Protein AF-A0A2R6D8U7-F1 (afdb_monomer_lite)

Radius of gyration: 13.03 Å; chains: 1; bounding box: 34×23×31 Å

pLDDT: mean 89.25, std 11.85, range [40.16, 97.75]

Secondary structure (DSSP, 8-state):
--HHHHHHHHHHHHSS--HHHHHHHHHHHHHHHHHHHHHHHTT-EEE-SS-EEEE-SSSEEEEETTEE-SHHHHHS--TT-TT---HHHHHHHHHTT-TTTS-TTTGGGG-

Structure (mmCIF, N/CA/C/O backbone):
data_AF-A0A2R6D8U7-F1
#
_entry.id   AF-A0A2R6D8U7-F1
#
loop_
_atom_site.group_PDB
_atom_site.id
_atom_site.type_symbol
_atom_site.label_atom_id
_atom_site.label_alt_id
_atom_site.label_comp_id
_atom_site.label_asym_id
_atom_site.label_entity_id
_atom_site.label_seq_id
_atom_site.pdbx_PDB_ins_code
_atom_site.Cartn_x
_atom_site.Cartn_y
_atom_site.Cartn_z
_atom_site.occupancy
_atom_site.B_iso_or_equiv
_atom_site.auth_seq_id
_atom_site.auth_comp_id
_atom_site.auth_asym_id
_atom_site.auth_atom_id
_atom_site.pdbx_PDB_model_num
ATOM 1 N N . MET A 1 1 ? 9.986 -12.347 9.337 1.00 71.19 1 MET A N 1
ATOM 2 C CA . MET A 1 1 ? 9.406 -11.002 9.391 1.00 71.19 1 MET A CA 1
ATOM 3 C C . MET A 1 1 ? 10.333 -10.074 8.633 1.00 71.19 1 MET A C 1
ATOM 5 O O . MET A 1 1 ? 11.401 -9.738 9.129 1.00 71.19 1 MET A O 1
ATOM 9 N N . ASN A 1 2 ? 10.001 -9.818 7.373 1.00 89.19 2 ASN A N 1
ATOM 10 C CA . ASN A 1 2 ? 10.619 -8.786 6.548 1.00 89.19 2 ASN A CA 1
ATOM 11 C C . ASN A 1 2 ? 9.913 -7.436 6.783 1.00 89.19 2 ASN A C 1
ATOM 13 O O . ASN A 1 2 ? 8.881 -7.384 7.453 1.00 89.19 2 ASN A O 1
ATOM 17 N N . ALA A 1 3 ? 10.449 -6.357 6.206 1.00 90.44 3 ALA A N 1
ATOM 18 C CA . ALA A 1 3 ? 9.903 -5.009 6.380 1.00 90.44 3 ALA A CA 1
ATOM 19 C C . ALA A 1 3 ? 8.430 -4.880 5.938 1.00 90.44 3 ALA A C 1
ATOM 21 O O . ALA A 1 3 ? 7.678 -4.109 6.526 1.00 90.44 3 ALA A O 1
ATOM 22 N N . VAL A 1 4 ? 7.993 -5.663 4.943 1.00 92.94 4 VAL A N 1
ATOM 23 C CA . VAL A 1 4 ? 6.592 -5.689 4.497 1.00 92.94 4 VAL A CA 1
ATOM 24 C C . VAL A 1 4 ? 5.683 -6.363 5.515 1.00 92.94 4 VAL A C 1
ATOM 26 O O . VAL A 1 4 ? 4.623 -5.833 5.836 1.00 92.94 4 VAL A O 1
ATOM 29 N N . GLU A 1 5 ? 6.100 -7.512 6.045 1.00 93.31 5 GLU A N 1
ATOM 30 C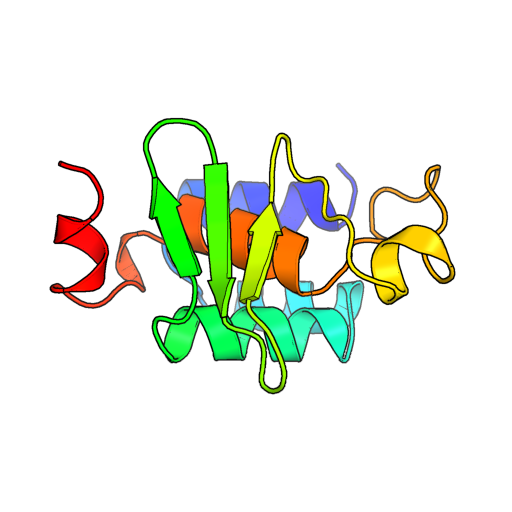 CA . GLU A 1 5 ? 5.359 -8.215 7.096 1.00 93.31 5 GLU A CA 1
ATOM 31 C C . GLU A 1 5 ? 5.232 -7.353 8.363 1.00 93.31 5 GLU A C 1
ATOM 33 O O . GLU A 1 5 ? 4.214 -7.424 9.049 1.00 93.31 5 GLU A O 1
ATOM 38 N N . GLU A 1 6 ? 6.237 -6.523 8.657 1.00 94.31 6 GLU A N 1
ATOM 39 C CA . GLU A 1 6 ? 6.259 -5.630 9.819 1.00 94.31 6 GLU A CA 1
ATOM 40 C C . GLU A 1 6 ? 5.174 -4.550 9.741 1.00 94.31 6 GLU A C 1
ATOM 42 O O . GLU A 1 6 ? 4.313 -4.488 10.622 1.00 94.31 6 GLU A O 1
ATOM 47 N N . TRP A 1 7 ? 5.151 -3.736 8.677 1.00 96.06 7 TRP A N 1
ATOM 48 C CA . TRP A 1 7 ? 4.141 -2.676 8.565 1.00 96.06 7 TRP A CA 1
ATOM 49 C C . TRP A 1 7 ? 2.732 -3.233 8.332 1.00 96.06 7 TRP A C 1
ATOM 51 O O . TRP A 1 7 ? 1.764 -2.629 8.791 1.00 96.06 7 TRP A O 1
ATOM 61 N N . GLN A 1 8 ? 2.595 -4.393 7.676 1.00 95.44 8 GLN A N 1
ATOM 62 C CA . GLN A 1 8 ? 1.295 -5.058 7.537 1.00 95.44 8 GLN A CA 1
ATOM 63 C C . GLN A 1 8 ? 0.760 -5.516 8.890 1.00 95.44 8 GLN A C 1
ATOM 65 O O . GLN A 1 8 ? -0.371 -5.183 9.224 1.00 95.44 8 GLN A O 1
ATOM 70 N N . SER A 1 9 ? 1.589 -6.185 9.697 1.00 95.75 9 SER A N 1
ATOM 71 C CA . SER A 1 9 ? 1.192 -6.621 11.041 1.00 95.75 9 SER A CA 1
ATOM 72 C C . SER A 1 9 ? 0.848 -5.436 11.946 1.00 95.75 9 SER A C 1
ATOM 74 O O . SER A 1 9 ? -0.071 -5.525 12.757 1.00 95.75 9 SER A O 1
ATOM 76 N N . ALA A 1 10 ? 1.566 -4.316 11.808 1.00 95.69 10 ALA A N 1
ATOM 77 C CA . ALA A 1 10 ? 1.261 -3.092 12.540 1.00 95.69 10 ALA A CA 1
ATOM 78 C C . ALA A 1 10 ? -0.100 -2.506 12.129 1.00 95.69 10 ALA A C 1
ATOM 80 O O . ALA A 1 10 ? -0.893 -2.170 13.006 1.00 95.69 10 ALA A O 1
ATOM 81 N N . LEU A 1 11 ? -0.406 -2.449 10.825 1.00 95.44 11 LEU A N 1
ATOM 82 C CA . LEU A 1 11 ? -1.724 -2.025 10.343 1.00 95.44 11 LEU A CA 1
ATOM 83 C C . LEU A 1 11 ? -2.838 -2.969 10.791 1.00 95.44 11 LEU A C 1
ATOM 85 O O . LEU A 1 11 ? -3.868 -2.492 11.245 1.00 95.44 11 LEU A O 1
ATOM 89 N N . ASP A 1 12 ? -2.634 -4.285 10.729 1.00 94.75 12 ASP A N 1
ATOM 90 C CA . ASP A 1 12 ? -3.620 -5.263 11.203 1.00 94.75 12 ASP A CA 1
ATOM 91 C C . ASP A 1 12 ? -3.910 -5.101 12.711 1.00 94.75 12 ASP A C 1
ATOM 93 O O . ASP A 1 12 ? -5.018 -5.373 13.172 1.00 94.75 12 ASP A O 1
ATOM 97 N N . ALA A 1 13 ? -2.934 -4.625 13.492 1.00 94.75 13 ALA A N 1
ATOM 98 C CA . ALA A 1 13 ? -3.099 -4.371 14.921 1.00 94.75 13 ALA A CA 1
ATOM 99 C C . ALA A 1 13 ? -3.789 -3.032 15.242 1.00 94.75 13 ALA A C 1
ATOM 101 O O . ALA A 1 13 ? -4.544 -2.957 16.214 1.00 94.75 13 ALA A O 1
ATOM 102 N N . THR A 1 14 ? -3.513 -1.967 14.483 1.00 94.69 14 THR A N 1
ATOM 103 C CA . THR A 1 14 ? -4.055 -0.618 14.745 1.00 94.69 14 THR A CA 1
ATOM 104 C C . THR A 1 14 ? -5.321 -0.308 13.951 1.00 94.69 14 THR A C 1
ATOM 106 O O . THR A 1 14 ? -6.087 0.576 14.337 1.00 94.69 14 THR A O 1
ATOM 109 N N . GLU A 1 15 ? -5.521 -0.999 12.828 1.00 94.19 15 GLU A N 1
ATOM 110 C CA . GLU A 1 15 ? -6.489 -0.697 11.770 1.00 94.19 15 GLU A CA 1
ATOM 111 C C . GLU A 1 15 ? -6.398 0.756 11.250 1.00 94.19 15 GLU A C 1
ATOM 113 O O . GLU A 1 15 ? -7.348 1.290 10.661 1.00 94.19 15 GLU A O 1
ATOM 118 N N . GLU A 1 16 ? -5.268 1.426 11.495 1.00 92.69 16 GLU A N 1
ATOM 119 C CA . GLU A 1 16 ? -5.065 2.857 11.279 1.00 92.69 16 GLU A CA 1
ATOM 120 C C . GLU A 1 16 ? -3.634 3.157 10.820 1.00 92.69 16 GLU A C 1
ATOM 122 O O . GLU A 1 16 ? -2.655 2.661 11.381 1.00 92.69 16 GLU A O 1
ATOM 127 N N . LEU A 1 17 ? -3.522 4.029 9.819 1.00 93.81 17 LEU A N 1
ATOM 128 C CA . LEU A 1 17 ? -2.272 4.519 9.256 1.00 93.81 17 LEU A CA 1
ATOM 129 C C . LEU A 1 17 ? -1.600 5.545 10.192 1.00 93.81 17 LEU A C 1
ATOM 131 O O . LEU A 1 17 ? -1.730 6.758 10.014 1.00 93.81 17 LEU A O 1
ATOM 135 N N . THR A 1 18 ? -0.903 5.061 11.220 1.00 94.88 18 THR A N 1
ATOM 136 C CA . THR A 1 18 ? -0.195 5.918 12.186 1.00 94.88 18 THR A CA 1
ATOM 137 C C . THR A 1 18 ? 1.078 6.535 11.579 1.00 94.88 18 THR A C 1
ATOM 139 O O . THR A 1 18 ? 1.615 6.005 10.603 1.00 94.88 18 THR A O 1
ATOM 142 N N . PRO A 1 19 ? 1.624 7.629 12.153 1.00 95.94 19 PRO A N 1
ATOM 143 C CA . PRO A 1 19 ? 2.866 8.239 11.663 1.00 95.94 19 PRO A CA 1
ATOM 144 C C . PRO A 1 19 ? 4.061 7.275 11.630 1.00 95.94 19 PRO A C 1
ATOM 146 O O . PRO A 1 19 ? 4.915 7.375 10.756 1.00 95.94 19 PRO A O 1
ATOM 149 N N . GLU A 1 20 ? 4.102 6.335 12.572 1.00 96.50 20 GLU A N 1
ATOM 150 C CA . GLU A 1 20 ? 5.154 5.320 12.707 1.00 96.50 20 GLU A CA 1
ATOM 151 C C . GLU A 1 20 ? 5.099 4.340 11.530 1.00 96.50 20 GLU A C 1
ATOM 153 O O . GLU A 1 20 ? 6.097 4.101 10.859 1.00 96.50 20 GLU A O 1
ATOM 158 N N . ILE A 1 21 ? 3.896 3.853 11.217 1.00 96.94 21 ILE A N 1
ATOM 159 C CA . ILE A 1 21 ? 3.649 2.953 10.088 1.00 96.94 21 ILE A CA 1
ATOM 160 C C . ILE A 1 21 ? 3.943 3.658 8.758 1.00 96.94 21 ILE A C 1
ATOM 162 O O . ILE A 1 21 ? 4.526 3.061 7.852 1.00 96.94 21 ILE A O 1
ATOM 166 N N . VAL A 1 22 ? 3.571 4.938 8.640 1.00 96.94 22 VAL A N 1
ATOM 167 C CA . VAL A 1 22 ? 3.901 5.768 7.473 1.00 96.94 22 VAL A CA 1
ATOM 168 C C . VAL A 1 22 ? 5.410 5.826 7.259 1.00 96.94 22 VAL A C 1
ATOM 170 O O . VAL A 1 22 ? 5.862 5.594 6.139 1.00 96.94 22 VAL A O 1
ATOM 173 N N . ASP A 1 23 ? 6.189 6.090 8.308 1.00 97.12 23 ASP A N 1
ATOM 174 C CA . ASP A 1 23 ? 7.649 6.151 8.214 1.00 97.12 23 ASP A CA 1
ATOM 175 C C . ASP A 1 23 ? 8.252 4.814 7.757 1.00 97.12 23 ASP A C 1
ATOM 177 O O . ASP A 1 23 ? 9.076 4.790 6.838 1.00 97.12 23 ASP A O 1
ATOM 181 N N . THR A 1 24 ? 7.766 3.688 8.293 1.00 96.81 24 THR A N 1
ATOM 182 C CA . THR A 1 24 ? 8.193 2.349 7.860 1.00 96.81 24 THR A CA 1
ATOM 183 C C . THR A 1 24 ? 7.884 2.103 6.381 1.00 96.81 24 THR A C 1
ATOM 185 O O . THR A 1 24 ? 8.746 1.626 5.636 1.00 96.81 24 THR A O 1
ATOM 188 N N . ILE A 1 25 ? 6.679 2.455 5.918 1.00 97.62 25 ILE A N 1
ATOM 189 C CA . ILE A 1 25 ? 6.273 2.299 4.511 1.00 97.62 25 ILE A CA 1
ATOM 190 C C . ILE A 1 25 ? 7.139 3.173 3.595 1.00 97.62 25 ILE A C 1
ATOM 192 O O . ILE A 1 25 ? 7.594 2.701 2.550 1.00 97.62 25 ILE A O 1
ATOM 196 N N . LEU A 1 26 ? 7.395 4.427 3.977 1.00 97.69 26 LEU A N 1
ATOM 197 C CA . LEU A 1 26 ? 8.230 5.354 3.209 1.00 97.69 26 LEU A CA 1
ATOM 198 C C . LEU A 1 26 ? 9.685 4.888 3.145 1.00 97.69 26 LEU A C 1
ATOM 200 O O . LEU A 1 26 ? 10.273 4.880 2.065 1.00 97.69 26 LEU A O 1
ATOM 204 N N . SER A 1 27 ? 10.248 4.447 4.267 1.00 96.94 27 SER A N 1
ATOM 205 C CA . SER A 1 27 ? 11.618 3.933 4.335 1.00 96.94 27 SER A CA 1
ATOM 206 C C . SER A 1 27 ? 11.798 2.648 3.522 1.00 96.94 27 SER A C 1
ATOM 208 O O . SER A 1 27 ? 12.854 2.438 2.930 1.00 96.94 27 SER A O 1
ATOM 210 N N . THR A 1 28 ? 10.762 1.807 3.448 1.00 97.00 28 THR A N 1
ATOM 211 C CA . THR A 1 28 ? 10.806 0.531 2.717 1.00 97.00 28 THR A CA 1
ATOM 212 C C . THR A 1 28 ? 10.582 0.710 1.215 1.00 97.00 28 THR A C 1
ATOM 214 O O . THR A 1 28 ? 11.268 0.091 0.406 1.00 97.00 28 THR A O 1
ATOM 217 N N . HIS A 1 29 ? 9.614 1.542 0.818 1.00 96.62 29 HIS A N 1
ATOM 218 C CA . HIS A 1 29 ? 9.125 1.599 -0.566 1.00 96.62 29 HIS A CA 1
ATOM 219 C C . HIS A 1 29 ? 9.400 2.933 -1.281 1.00 96.62 29 HIS A C 1
ATOM 221 O O . HIS A 1 29 ? 9.076 3.075 -2.466 1.00 96.62 29 HIS A O 1
ATOM 227 N N . GLY A 1 30 ? 9.973 3.922 -0.592 1.00 96.69 30 GLY A N 1
ATOM 228 C CA . GLY A 1 30 ? 10.312 5.232 -1.147 1.00 96.69 30 GLY A CA 1
ATOM 229 C C . GLY A 1 30 ? 9.116 5.930 -1.800 1.00 96.69 30 GLY A C 1
ATOM 230 O O . GLY A 1 30 ? 8.005 5.952 -1.265 1.00 96.69 30 GLY A O 1
ATOM 231 N N . GLU A 1 31 ? 9.321 6.467 -3.007 1.00 96.50 31 GLU A N 1
ATOM 232 C CA . GLU A 1 31 ? 8.273 7.149 -3.782 1.00 96.50 31 GLU A CA 1
ATOM 233 C C . GLU A 1 31 ? 7.048 6.268 -4.068 1.00 96.50 31 GLU A C 1
ATOM 235 O O . GLU A 1 31 ? 5.932 6.783 -4.171 1.00 96.50 31 GLU A O 1
ATOM 240 N N . ARG A 1 32 ? 7.222 4.944 -4.188 1.00 97.19 32 ARG A N 1
ATOM 241 C CA . ARG A 1 32 ? 6.088 4.028 -4.387 1.00 97.19 32 ARG A CA 1
ATOM 242 C C . ARG A 1 32 ? 5.218 3.966 -3.133 1.00 97.19 32 ARG A C 1
ATOM 244 O O . ARG A 1 32 ? 3.996 3.983 -3.250 1.00 97.19 32 ARG A O 1
ATOM 251 N N . GLY A 1 33 ? 5.841 3.965 -1.953 1.00 97.69 33 GLY A N 1
ATOM 252 C CA . GLY A 1 33 ? 5.144 4.054 -0.669 1.00 97.69 33 GLY A CA 1
ATOM 253 C C . GLY A 1 33 ? 4.390 5.374 -0.512 1.00 97.69 33 GLY A C 1
ATOM 254 O O . GLY A 1 33 ? 3.212 5.372 -0.166 1.00 97.69 33 GLY A O 1
ATOM 255 N N . ALA A 1 34 ? 5.026 6.497 -0.861 1.00 97.75 34 ALA A N 1
ATOM 256 C CA . ALA A 1 34 ? 4.398 7.818 -0.785 1.00 97.75 34 ALA A CA 1
ATOM 257 C C . ALA A 1 34 ? 3.128 7.916 -1.651 1.00 97.75 34 ALA A C 1
ATOM 259 O O . ALA A 1 34 ? 2.076 8.328 -1.165 1.00 97.75 34 ALA A O 1
ATOM 260 N N . LYS A 1 35 ? 3.198 7.464 -2.912 1.00 96.75 35 LYS A N 1
ATOM 261 C CA . LYS A 1 35 ? 2.042 7.448 -3.828 1.00 96.75 35 LYS A CA 1
ATOM 262 C C . LYS A 1 35 ? 0.912 6.550 -3.335 1.00 96.75 35 LYS A C 1
ATOM 264 O O . LYS A 1 35 ? -0.258 6.884 -3.503 1.00 96.75 35 LYS A O 1
ATOM 269 N N . ALA A 1 36 ? 1.255 5.416 -2.730 1.00 96.75 36 ALA A N 1
ATOM 270 C CA . ALA A 1 36 ? 0.271 4.507 -2.166 1.00 96.75 36 ALA A CA 1
ATOM 271 C C . ALA A 1 36 ? -0.514 5.160 -1.020 1.00 96.75 36 ALA A C 1
ATOM 273 O O . ALA A 1 36 ? -1.742 5.111 -1.012 1.00 96.75 36 ALA A O 1
ATOM 274 N N . ILE A 1 37 ? 0.187 5.827 -0.100 1.00 96.12 37 ILE A N 1
ATOM 275 C CA . ILE A 1 37 ? -0.425 6.545 1.025 1.00 96.12 37 ILE A CA 1
ATOM 276 C C . ILE A 1 37 ? -1.324 7.682 0.524 1.00 96.12 37 ILE A C 1
ATOM 278 O O . ILE A 1 37 ? -2.461 7.808 0.980 1.00 96.12 37 ILE A O 1
ATOM 282 N N . GLU A 1 38 ? -0.852 8.469 -0.446 1.00 94.94 38 GLU A N 1
ATOM 283 C CA . GLU A 1 38 ? -1.641 9.538 -1.071 1.00 94.94 38 GLU A CA 1
ATOM 284 C C . GLU A 1 38 ? -2.940 8.990 -1.676 1.00 94.94 38 GLU A C 1
ATOM 286 O O . GLU A 1 38 ? -4.019 9.520 -1.423 1.00 94.94 38 GLU A O 1
ATOM 291 N N . ALA A 1 39 ? -2.871 7.879 -2.409 1.00 94.25 39 ALA A N 1
ATOM 292 C CA . ALA A 1 39 ? -4.050 7.275 -3.018 1.00 94.25 39 ALA A CA 1
ATOM 293 C C . ALA A 1 39 ? -5.083 6.786 -1.991 1.00 94.25 39 ALA A C 1
ATOM 295 O O . ALA A 1 39 ? -6.288 6.914 -2.227 1.00 94.25 39 ALA A O 1
ATOM 296 N N . VAL A 1 40 ? -4.640 6.257 -0.847 1.00 94.12 40 VAL A N 1
ATOM 297 C CA . VAL A 1 40 ? -5.538 5.862 0.252 1.00 94.12 40 VAL A CA 1
ATOM 298 C C . VAL A 1 40 ? -6.196 7.092 0.879 1.00 94.12 40 VAL A C 1
ATOM 300 O O . VAL A 1 40 ? -7.419 7.110 1.057 1.00 94.12 40 VAL A O 1
ATOM 303 N N . ALA A 1 41 ? -5.413 8.142 1.146 1.00 90.75 41 ALA A N 1
ATOM 304 C CA . ALA A 1 41 ? -5.902 9.396 1.716 1.00 90.75 41 ALA A CA 1
ATOM 305 C C . ALA A 1 41 ? -6.896 10.121 0.787 1.00 90.75 41 ALA A C 1
ATOM 307 O O . ALA A 1 41 ? -7.883 10.693 1.247 1.00 90.75 41 ALA A O 1
ATOM 308 N N . GLU A 1 42 ? -6.677 10.051 -0.526 1.00 91.44 42 GLU A N 1
ATOM 309 C CA . GLU A 1 42 ? -7.518 10.674 -1.555 1.00 91.44 42 GLU A CA 1
ATOM 310 C C . GLU A 1 42 ? -8.687 9.798 -2.019 1.00 91.44 42 GLU A C 1
ATOM 312 O O . GLU A 1 42 ? -9.412 10.164 -2.945 1.00 91.44 42 GLU A O 1
ATOM 317 N N . THR A 1 43 ? -8.916 8.647 -1.384 1.00 89.50 43 THR A N 1
ATOM 318 C CA . THR A 1 43 ? -10.045 7.753 -1.694 1.00 89.50 43 THR A CA 1
ATOM 319 C C . THR A 1 43 ? -9.993 7.153 -3.108 1.00 89.50 43 THR A C 1
ATOM 321 O O . THR A 1 43 ? -11.016 6.858 -3.723 1.00 89.50 43 THR A O 1
ATOM 324 N N . ARG A 1 44 ? -8.780 6.946 -3.636 1.00 93.25 44 ARG A N 1
ATOM 325 C CA . ARG A 1 44 ? -8.538 6.421 -4.991 1.00 93.25 44 ARG A CA 1
ATOM 326 C C . ARG A 1 44 ? -8.508 4.895 -5.079 1.00 93.25 44 ARG A C 1
ATOM 328 O O . ARG A 1 44 ? -8.350 4.370 -6.176 1.00 93.25 44 ARG A O 1
ATOM 335 N N . VAL A 1 45 ? -8.679 4.188 -3.964 1.00 93.75 45 VAL A N 1
ATOM 336 C CA . VAL A 1 45 ? -8.780 2.722 -3.909 1.00 93.75 45 VAL A CA 1
ATOM 337 C C . VAL A 1 45 ? -10.255 2.327 -3.814 1.00 93.75 45 VAL A C 1
ATOM 339 O O . VAL A 1 45 ? -10.931 2.697 -2.856 1.00 93.75 45 VAL A O 1
ATOM 342 N N . LYS A 1 46 ? -10.758 1.610 -4.821 1.00 91.19 46 LYS A N 1
ATOM 343 C CA . LYS A 1 46 ? -12.150 1.158 -4.942 1.00 91.19 46 LYS A CA 1
ATOM 344 C C . LYS A 1 46 ? -12.183 -0.365 -4.902 1.00 91.19 46 LYS A C 1
ATOM 346 O O . LYS A 1 46 ? -11.712 -1.009 -5.837 1.00 91.19 46 LYS A O 1
ATOM 351 N N . GLU A 1 47 ? -12.713 -0.928 -3.829 1.00 88.50 47 GLU A N 1
ATOM 352 C CA . GLU A 1 47 ? -12.873 -2.375 -3.700 1.00 88.50 47 GLU A CA 1
ATOM 353 C C . GLU A 1 47 ? -14.133 -2.856 -4.431 1.00 88.50 47 GLU A C 1
ATOM 355 O O . GLU A 1 47 ? -15.167 -2.186 -4.423 1.00 88.50 47 GLU A O 1
ATOM 360 N N . TYR A 1 48 ? -14.015 -4.006 -5.087 1.00 88.50 48 TYR A N 1
ATOM 361 C CA . TYR A 1 48 ? -15.102 -4.783 -5.673 1.00 88.50 48 TYR A CA 1
ATOM 362 C C . TYR A 1 48 ? -15.011 -6.220 -5.134 1.00 88.50 48 TYR A C 1
ATOM 364 O O . TYR A 1 48 ? -14.046 -6.575 -4.465 1.00 88.50 48 TYR A O 1
ATOM 372 N N . ASN A 1 49 ? -16.009 -7.058 -5.432 1.00 84.75 49 ASN A N 1
ATOM 373 C CA . ASN A 1 49 ? -16.115 -8.410 -4.862 1.00 84.75 49 ASN A CA 1
ATOM 374 C C . ASN A 1 49 ? -14.853 -9.274 -5.042 1.00 84.75 49 ASN A C 1
ATOM 376 O O . ASN A 1 49 ? -14.489 -10.015 -4.133 1.00 84.75 49 ASN A O 1
ATOM 380 N N . ASP A 1 50 ? -14.224 -9.211 -6.215 1.00 86.38 50 ASP A N 1
ATOM 381 C CA . ASP A 1 50 ? -13.129 -10.100 -6.621 1.00 86.38 50 ASP A CA 1
ATOM 382 C C . ASP A 1 50 ? -11.847 -9.358 -7.042 1.00 86.38 50 ASP A C 1
ATOM 384 O O . ASP A 1 50 ? -10.818 -9.988 -7.271 1.00 86.38 50 ASP A O 1
ATOM 388 N N . PHE A 1 51 ? -11.873 -8.024 -7.090 1.00 90.38 51 PHE A N 1
ATOM 389 C CA . PHE A 1 51 ? -10.723 -7.202 -7.467 1.00 90.38 51 PHE A CA 1
ATOM 390 C C . PHE A 1 51 ? -10.798 -5.805 -6.852 1.00 90.38 51 PHE A C 1
ATOM 392 O O . PHE A 1 51 ? -11.860 -5.331 -6.450 1.00 90.38 51 PHE A O 1
ATOM 399 N N . THR A 1 52 ? -9.674 -5.094 -6.864 1.00 93.75 52 THR A N 1
ATOM 400 C CA . THR A 1 52 ? -9.611 -3.702 -6.408 1.00 93.75 52 THR A CA 1
ATOM 401 C C . THR A 1 52 ? -9.116 -2.806 -7.533 1.00 93.75 52 THR A C 1
ATOM 403 O O . THR A 1 52 ? -8.114 -3.097 -8.182 1.00 93.75 52 THR A O 1
ATOM 406 N N . VAL A 1 53 ? -9.800 -1.688 -7.771 1.00 94.19 53 VAL A N 1
ATOM 407 C CA . VAL A 1 53 ? -9.385 -0.674 -8.746 1.00 94.19 53 VAL A CA 1
ATOM 408 C C . VAL A 1 53 ? -8.700 0.473 -8.021 1.00 94.19 53 VAL A C 1
ATOM 410 O O . VAL A 1 53 ? -9.288 1.114 -7.152 1.00 94.19 53 VAL A O 1
ATOM 413 N N . VAL A 1 54 ? -7.467 0.776 -8.414 1.00 95.56 54 VAL A N 1
ATOM 414 C CA . VAL A 1 54 ? -6.727 1.949 -7.949 1.00 95.56 54 VAL A CA 1
ATOM 415 C C . VAL A 1 54 ? -6.701 2.994 -9.057 1.00 95.56 54 VAL A C 1
ATOM 417 O O . VAL A 1 54 ? -6.182 2.754 -10.147 1.00 95.56 54 VAL A O 1
ATOM 420 N N . VAL A 1 55 ? -7.257 4.171 -8.783 1.00 93.69 55 VAL A N 1
ATOM 421 C CA . VAL A 1 55 ? -7.265 5.294 -9.723 1.00 93.69 55 VAL A CA 1
ATOM 422 C C . VAL A 1 55 ? -5.887 5.960 -9.714 1.00 93.69 55 VAL A C 1
ATOM 424 O O . VAL A 1 55 ? -5.504 6.650 -8.765 1.00 93.69 55 VAL A O 1
ATOM 427 N N . GLY A 1 56 ? -5.113 5.741 -10.773 1.00 85.88 56 GLY A N 1
ATOM 428 C CA . GLY A 1 56 ? -3.880 6.474 -11.030 1.00 85.88 56 GLY A CA 1
ATOM 429 C C . GLY A 1 56 ? -4.155 7.878 -11.572 1.00 85.88 56 GLY A C 1
ATOM 430 O O . GLY A 1 56 ? -5.289 8.255 -11.852 1.00 85.88 56 GLY A O 1
ATOM 431 N N . HIS A 1 57 ? -3.100 8.679 -11.736 1.00 80.06 57 HIS A N 1
ATOM 432 C CA . HIS A 1 57 ? -3.243 10.031 -12.296 1.00 80.06 57 HIS A CA 1
ATOM 433 C C . HIS A 1 57 ? -3.586 10.024 -13.793 1.00 80.06 57 HIS A C 1
ATOM 435 O O . HIS A 1 57 ? -4.197 10.970 -14.282 1.00 80.06 57 HIS A O 1
ATOM 441 N N . SER A 1 58 ? -3.165 8.986 -14.523 1.00 80.81 58 SER A N 1
ATOM 442 C CA . SER A 1 58 ? -3.358 8.856 -15.973 1.00 80.81 58 SER A CA 1
ATOM 443 C C . SER A 1 58 ? -4.410 7.820 -16.358 1.00 80.81 58 SER A C 1
ATOM 445 O O . SER A 1 58 ? -5.085 7.991 -17.369 1.00 80.81 58 SER A O 1
ATOM 447 N N . GLU A 1 59 ? -4.534 6.745 -15.582 1.00 89.25 59 GLU A N 1
ATOM 448 C CA . GLU A 1 59 ? -5.400 5.604 -15.876 1.00 89.25 59 GLU A CA 1
ATOM 449 C C . GLU A 1 59 ? -5.785 4.863 -14.586 1.00 89.25 59 GLU A C 1
ATOM 451 O O . GLU A 1 59 ? -5.185 5.067 -13.529 1.00 89.25 59 GLU A O 1
ATOM 456 N N . GLU A 1 60 ? -6.800 4.008 -14.675 1.00 93.06 60 GLU A N 1
ATOM 457 C CA . GLU A 1 60 ? -7.215 3.115 -13.593 1.00 93.06 60 GLU A CA 1
ATOM 458 C C . GLU A 1 60 ? -6.478 1.776 -13.702 1.00 93.06 60 GLU A C 1
ATOM 460 O O . GLU A 1 60 ? -6.279 1.247 -14.795 1.00 93.06 60 GLU A O 1
ATOM 465 N N .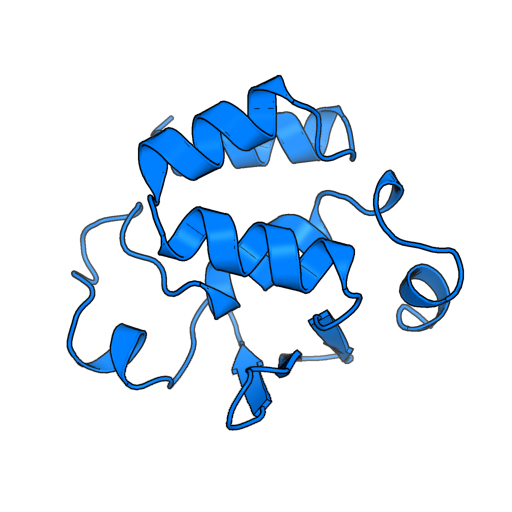 HIS A 1 61 ? -6.095 1.211 -12.559 1.00 94.75 61 HIS A N 1
ATOM 466 C CA . HIS A 1 61 ? -5.369 -0.050 -12.489 1.00 94.75 61 HIS A CA 1
ATOM 467 C C . HIS A 1 61 ? -6.128 -1.071 -11.652 1.00 94.75 61 HIS A C 1
ATOM 469 O O . HIS A 1 61 ? -6.438 -0.822 -10.489 1.00 94.75 61 HIS A O 1
ATOM 475 N N . VAL A 1 62 ? -6.381 -2.235 -12.243 1.00 94.44 62 VAL A N 1
ATOM 476 C CA . VAL A 1 62 ? -6.933 -3.393 -11.538 1.00 94.44 62 VAL A CA 1
ATOM 477 C C . VAL A 1 62 ? -5.805 -4.101 -10.786 1.00 94.44 62 VAL A C 1
ATOM 479 O O . VAL A 1 62 ? -4.702 -4.281 -11.318 1.00 94.44 62 VAL A O 1
ATOM 482 N N . VAL A 1 63 ? -6.083 -4.453 -9.536 1.00 95.06 63 VAL A N 1
ATOM 483 C CA . VAL A 1 63 ? -5.214 -5.218 -8.647 1.00 95.06 63 VAL A CA 1
ATOM 484 C C . VAL A 1 63 ? -5.965 -6.469 -8.201 1.00 95.06 63 VAL A C 1
ATOM 486 O O . VAL A 1 63 ? -7.056 -6.372 -7.638 1.00 95.06 63 VAL A O 1
ATOM 489 N N . GLU A 1 64 ? -5.351 -7.624 -8.434 1.00 92.12 64 GLU A N 1
ATOM 490 C CA . GLU A 1 64 ? -5.866 -8.964 -8.122 1.00 92.12 64 GLU A CA 1
ATOM 491 C C . GLU A 1 64 ? -4.747 -9.746 -7.428 1.00 92.12 64 GLU A C 1
ATOM 493 O O . GLU A 1 64 ? -3.598 -9.673 -7.860 1.00 92.12 64 GLU A O 1
ATOM 498 N N . ASP A 1 65 ? -5.043 -10.445 -6.328 1.00 85.88 65 ASP A N 1
ATOM 499 C CA . ASP A 1 65 ? -4.058 -11.243 -5.571 1.00 85.88 65 ASP A CA 1
ATOM 500 C C . ASP A 1 65 ? -2.753 -10.488 -5.222 1.00 85.88 65 ASP A C 1
ATOM 502 O O . ASP A 1 65 ? -1.657 -11.045 -5.218 1.00 85.88 65 ASP A O 1
ATOM 506 N N . SER A 1 66 ? -2.847 -9.187 -4.915 1.00 82.06 66 SER A N 1
ATOM 507 C CA . SER A 1 66 ? -1.699 -8.274 -4.709 1.00 82.06 66 SER A CA 1
ATOM 508 C C . SER A 1 66 ? -0.828 -8.002 -5.951 1.00 82.06 66 SER A C 1
ATOM 510 O O . SER A 1 66 ? 0.169 -7.282 -5.852 1.00 82.06 66 SER A O 1
ATOM 512 N N . GLY A 1 67 ? -1.193 -8.531 -7.117 1.00 89.38 67 GLY A N 1
ATOM 513 C CA . GLY A 1 67 ? -0.569 -8.275 -8.410 1.00 89.38 67 GLY A CA 1
ATOM 514 C C . GLY A 1 67 ? -1.227 -7.115 -9.155 1.00 89.38 67 GLY A C 1
ATOM 515 O O . GLY A 1 67 ? -2.423 -6.868 -9.044 1.00 89.38 67 GLY A O 1
ATOM 516 N N . CYS A 1 68 ? -0.440 -6.385 -9.943 1.00 93.88 68 CYS A N 1
ATOM 517 C CA . CYS A 1 68 ? -0.921 -5.313 -10.811 1.00 93.88 68 CYS A CA 1
ATOM 518 C C . CYS A 1 68 ? -0.247 -5.434 -12.176 1.00 93.88 68 CYS A C 1
ATOM 520 O O . CYS A 1 68 ? 0.945 -5.719 -12.253 1.00 93.88 68 CYS A O 1
ATOM 522 N N . GLN A 1 69 ? -0.978 -5.149 -13.252 1.00 91.69 69 GLN A N 1
ATOM 523 C CA . GLN A 1 69 ? -0.435 -5.183 -14.614 1.00 91.69 69 GLN A CA 1
ATOM 524 C C . GLN A 1 69 ? 0.127 -3.826 -15.075 1.00 91.69 69 GLN A C 1
ATOM 526 O O . GLN A 1 69 ? 0.314 -3.599 -16.269 1.00 91.69 69 GLN A O 1
ATOM 531 N N . CYS A 1 70 ? 0.405 -2.885 -14.166 1.00 93.75 70 CYS A N 1
ATOM 532 C CA . CYS A 1 70 ? 1.014 -1.615 -14.558 1.00 93.75 70 CYS A CA 1
ATOM 533 C C . CYS A 1 70 ? 2.445 -1.820 -15.090 1.00 93.75 70 CYS A C 1
ATOM 535 O O . CYS A 1 70 ? 3.121 -2.798 -14.769 1.00 93.75 70 CYS A O 1
ATOM 537 N N . ARG A 1 71 ? 2.943 -0.868 -15.888 1.00 92.44 71 ARG A N 1
ATOM 538 C CA . ARG A 1 71 ? 4.299 -0.955 -16.464 1.00 92.44 71 ARG A CA 1
ATOM 539 C C . ARG A 1 71 ? 5.391 -1.060 -15.401 1.00 92.44 71 ARG A C 1
ATOM 541 O O . ARG A 1 71 ? 6.370 -1.759 -15.616 1.00 92.44 71 ARG A O 1
ATOM 548 N N . ASP A 1 72 ? 5.220 -0.390 -14.262 1.00 94.06 72 ASP A N 1
ATOM 549 C CA . ASP A 1 72 ? 6.193 -0.472 -13.169 1.00 94.06 72 ASP A CA 1
ATOM 550 C C . ASP A 1 72 ? 6.309 -1.908 -12.646 1.00 94.06 72 ASP A C 1
ATOM 552 O O . ASP A 1 72 ? 7.414 -2.423 -12.529 1.00 94.06 72 ASP A O 1
ATOM 556 N N . ALA A 1 73 ? 5.177 -2.591 -12.449 1.00 93.12 73 ALA A N 1
ATOM 557 C CA . ALA A 1 73 ? 5.164 -3.991 -12.040 1.00 93.12 73 ALA A CA 1
ATOM 558 C C . ALA A 1 73 ? 5.736 -4.940 -13.100 1.00 93.12 73 ALA A C 1
ATOM 560 O O . ALA A 1 73 ? 6.445 -5.876 -12.754 1.00 93.12 73 ALA A O 1
ATOM 561 N N . GLN A 1 74 ? 5.462 -4.689 -14.383 1.00 93.19 74 GLN A N 1
ATOM 562 C CA . GLN A 1 74 ? 5.925 -5.556 -15.470 1.00 93.19 74 GLN A CA 1
ATOM 563 C C . GLN A 1 74 ? 7.427 -5.444 -15.759 1.00 93.19 74 GLN A C 1
ATOM 565 O O . GLN A 1 74 ? 8.023 -6.410 -16.230 1.00 93.19 74 GLN A O 1
ATOM 570 N N . TYR A 1 75 ? 8.028 -4.271 -15.539 1.00 93.25 75 TYR A N 1
ATOM 571 C CA . TYR A 1 75 ? 9.372 -3.984 -16.053 1.00 93.25 75 TYR A CA 1
ATOM 572 C C . TYR A 1 75 ? 10.396 -3.573 -14.991 1.00 93.25 75 TYR A C 1
ATOM 574 O O . TYR A 1 75 ? 11.589 -3.664 -15.266 1.00 93.25 75 TYR A O 1
ATOM 582 N N . ASN A 1 76 ? 9.969 -3.117 -13.808 1.00 93.56 76 ASN A N 1
ATOM 583 C CA . ASN A 1 76 ? 10.864 -2.460 -12.844 1.00 93.56 76 ASN A CA 1
ATOM 584 C C . ASN A 1 76 ? 10.888 -3.105 -11.450 1.00 93.56 76 ASN A C 1
ATOM 586 O O . ASN A 1 76 ? 11.512 -2.540 -10.546 1.00 93.56 76 ASN A O 1
ATOM 590 N N . LEU A 1 77 ? 10.175 -4.213 -11.240 1.00 93.81 77 LEU A N 1
ATOM 591 C CA . LEU A 1 77 ? 10.127 -4.913 -9.957 1.00 93.81 77 LEU A CA 1
ATOM 592 C C . LEU A 1 77 ? 10.771 -6.287 -10.080 1.00 93.81 77 LEU A C 1
ATOM 594 O O . LEU A 1 77 ? 10.553 -6.996 -11.060 1.00 93.81 77 LEU A O 1
ATOM 598 N N . ASP A 1 78 ? 11.551 -6.638 -9.065 1.00 92.69 78 ASP A N 1
ATOM 599 C CA . ASP A 1 78 ? 12.089 -7.979 -8.903 1.00 92.69 78 ASP A CA 1
ATOM 600 C C . ASP A 1 78 ? 10.999 -8.876 -8.287 1.00 92.69 78 ASP A C 1
ATOM 602 O O . ASP A 1 78 ? 10.555 -8.592 -7.172 1.00 92.69 78 ASP A O 1
ATOM 606 N N . PRO A 1 79 ? 10.527 -9.928 -8.981 1.00 86.94 79 PRO A N 1
ATOM 607 C CA . PRO A 1 79 ? 9.487 -10.809 -8.453 1.00 86.94 79 PRO A CA 1
ATOM 608 C C . PRO A 1 79 ? 9.934 -11.609 -7.220 1.00 86.94 79 PRO A C 1
ATOM 610 O O . PRO A 1 79 ? 9.074 -12.092 -6.482 1.00 86.94 79 PRO A O 1
ATOM 613 N N . ASP A 1 80 ? 11.243 -11.745 -6.989 1.00 89.31 80 ASP A N 1
ATOM 614 C CA . ASP A 1 80 ? 11.800 -12.468 -5.845 1.00 89.31 80 ASP A CA 1
ATOM 615 C C . ASP A 1 80 ? 12.032 -11.553 -4.622 1.00 89.31 80 ASP A C 1
ATOM 617 O O . ASP A 1 80 ? 12.259 -12.047 -3.512 1.00 89.31 80 ASP A O 1
ATOM 621 N N . ASP A 1 81 ? 11.937 -10.225 -4.783 1.00 91.25 81 ASP A N 1
ATOM 622 C CA . ASP A 1 81 ? 12.035 -9.260 -3.683 1.00 91.25 81 ASP A CA 1
ATOM 623 C C . ASP A 1 81 ? 10.640 -8.951 -3.102 1.00 91.25 81 ASP A C 1
ATOM 625 O O . ASP A 1 81 ? 9.827 -8.266 -3.731 1.00 91.25 81 ASP A O 1
ATOM 629 N N . PRO A 1 82 ? 10.338 -9.365 -1.856 1.00 88.81 82 PRO A N 1
ATOM 630 C CA . PRO A 1 82 ? 9.024 -9.145 -1.254 1.00 88.81 82 PRO A CA 1
ATOM 631 C C . PRO A 1 82 ? 8.673 -7.661 -1.051 1.00 88.81 82 PRO A C 1
ATOM 633 O O . PRO A 1 82 ? 7.489 -7.333 -0.895 1.00 88.81 82 PRO A O 1
ATOM 636 N N . THR A 1 83 ? 9.677 -6.774 -1.042 1.00 92.06 83 THR A N 1
ATOM 637 C CA . THR A 1 83 ? 9.526 -5.318 -0.917 1.00 92.06 83 THR A CA 1
ATOM 638 C C . THR A 1 83 ? 9.285 -4.626 -2.263 1.00 92.06 83 THR A C 1
ATOM 640 O O . THR A 1 83 ? 8.761 -3.504 -2.298 1.00 92.06 83 THR A O 1
ATOM 643 N N . ALA A 1 84 ? 9.583 -5.302 -3.376 1.00 93.06 84 ALA A N 1
ATOM 644 C CA . ALA A 1 84 ? 9.410 -4.787 -4.724 1.00 93.06 84 ALA A CA 1
ATOM 645 C C . ALA A 1 84 ? 7.944 -4.901 -5.169 1.00 93.06 84 ALA A C 1
ATOM 647 O O . ALA A 1 84 ? 7.533 -5.802 -5.893 1.00 93.06 84 ALA A O 1
ATOM 648 N N . ARG A 1 85 ? 7.128 -3.933 -4.740 1.00 94.56 85 ARG A N 1
ATOM 649 C CA . ARG A 1 85 ? 5.709 -3.820 -5.109 1.00 94.56 85 ARG A CA 1
ATOM 650 C C . ARG A 1 85 ? 5.429 -2.476 -5.764 1.00 94.56 85 ARG A C 1
ATOM 652 O O . ARG A 1 85 ? 5.956 -1.447 -5.342 1.00 94.56 85 ARG A O 1
ATOM 659 N N . CYS A 1 86 ? 4.573 -2.470 -6.786 1.00 96.31 86 CYS A N 1
ATOM 660 C CA . CYS A 1 86 ? 4.139 -1.219 -7.399 1.00 96.31 86 CYS A CA 1
ATOM 661 C C . CYS A 1 86 ? 3.259 -0.444 -6.413 1.00 96.31 86 CYS A C 1
ATOM 663 O O . CYS A 1 86 ? 2.630 -1.025 -5.524 1.00 96.31 86 CYS A O 1
ATOM 665 N N . TRP A 1 87 ? 3.163 0.870 -6.600 1.00 97.25 87 TRP A N 1
ATOM 666 C CA . TRP A 1 87 ? 2.394 1.704 -5.679 1.00 97.25 87 TRP A CA 1
ATOM 667 C C . TRP A 1 87 ? 0.901 1.325 -5.622 1.00 97.25 87 TRP A C 1
ATOM 669 O O . TRP A 1 87 ? 0.297 1.454 -4.564 1.00 97.25 87 TRP A O 1
ATOM 679 N N . HIS A 1 88 ? 0.313 0.795 -6.704 1.00 97.31 88 HIS A N 1
ATOM 680 C CA . HIS A 1 88 ? -1.084 0.337 -6.700 1.00 97.31 88 HIS A CA 1
ATOM 681 C C . HIS A 1 88 ? -1.292 -0.849 -5.756 1.00 97.31 88 HIS A C 1
ATOM 683 O O . HIS A 1 88 ? -2.192 -0.824 -4.924 1.00 97.31 88 HIS A O 1
ATOM 689 N N . ALA A 1 89 ? -0.432 -1.868 -5.844 1.00 96.25 89 ALA A N 1
ATOM 690 C CA . ALA A 1 89 ? -0.498 -3.036 -4.969 1.00 96.25 89 ALA A CA 1
ATOM 691 C C . ALA A 1 89 ? -0.277 -2.647 -3.499 1.00 96.25 89 ALA A C 1
ATOM 693 O O . ALA A 1 89 ? -0.953 -3.163 -2.609 1.00 96.25 89 ALA A O 1
ATOM 694 N N . LEU A 1 90 ? 0.627 -1.694 -3.246 1.00 96.81 90 LEU A N 1
ATOM 695 C CA . LEU A 1 90 ? 0.823 -1.121 -1.915 1.00 96.81 90 LEU A CA 1
ATOM 696 C C . LEU A 1 90 ? -0.435 -0.393 -1.422 1.00 96.81 90 LEU A C 1
ATOM 698 O O . LEU A 1 90 ? -0.851 -0.620 -0.292 1.00 96.81 90 LEU A O 1
ATOM 702 N N . ALA A 1 91 ? -1.075 0.426 -2.262 1.00 96.44 91 ALA A N 1
ATOM 703 C CA . ALA A 1 91 ? -2.280 1.170 -1.894 1.00 96.44 91 ALA A CA 1
ATOM 704 C C . ALA A 1 91 ? -3.428 0.234 -1.494 1.00 96.44 91 ALA A C 1
ATOM 706 O O . ALA A 1 91 ? -4.097 0.483 -0.494 1.00 96.44 91 ALA A O 1
ATOM 707 N N . VAL A 1 92 ? -3.617 -0.867 -2.231 1.00 95.38 92 VAL A N 1
ATOM 708 C CA . VAL A 1 92 ? -4.605 -1.902 -1.886 1.00 95.38 92 VAL A CA 1
ATOM 709 C C . VAL A 1 92 ? -4.264 -2.566 -0.557 1.00 95.38 92 VAL A C 1
ATOM 711 O O . VAL A 1 92 ? -5.115 -2.634 0.326 1.00 95.38 92 VAL A O 1
ATOM 714 N N . ALA A 1 93 ? -3.013 -3.000 -0.382 1.00 95.50 93 ALA A N 1
ATOM 715 C CA . ALA A 1 93 ? -2.586 -3.671 0.841 1.00 95.50 93 ALA A CA 1
ATOM 716 C C . ALA A 1 93 ? -2.737 -2.784 2.089 1.00 95.50 93 ALA A C 1
ATOM 718 O O . ALA A 1 93 ? -3.083 -3.294 3.155 1.00 95.50 93 ALA A O 1
ATOM 719 N N . ILE A 1 94 ? -2.501 -1.477 1.946 1.00 95.56 94 ILE A N 1
ATOM 720 C CA . ILE A 1 94 ? -2.725 -0.479 2.990 1.00 95.56 94 ILE A CA 1
ATOM 721 C C . ILE A 1 94 ? -4.225 -0.304 3.252 1.00 95.56 94 ILE A C 1
ATOM 723 O O . ILE A 1 94 ? -4.659 -0.473 4.387 1.00 95.56 94 ILE A O 1
ATOM 727 N N . ALA A 1 95 ? -5.022 -0.009 2.216 1.00 93.75 95 ALA A N 1
ATOM 728 C CA . ALA A 1 95 ? -6.449 0.290 2.355 1.00 93.75 95 ALA A CA 1
ATOM 729 C C . ALA A 1 95 ? -7.224 -0.835 3.054 1.00 93.75 95 ALA A C 1
ATOM 731 O O . ALA A 1 95 ? -8.025 -0.556 3.943 1.00 93.75 95 ALA A O 1
ATOM 732 N N . GLN A 1 96 ? -6.933 -2.089 2.698 1.00 91.44 96 GLN A N 1
ATOM 733 C CA . GLN A 1 96 ? -7.568 -3.276 3.282 1.00 91.44 96 GLN A CA 1
ATOM 734 C C . GLN A 1 96 ? -7.291 -3.441 4.781 1.00 91.44 96 GLN A C 1
ATOM 736 O O . GLN A 1 96 ? -8.079 -4.059 5.487 1.00 91.44 96 GLN A O 1
ATOM 741 N N . ARG A 1 97 ? -6.171 -2.898 5.272 1.00 93.50 97 ARG A N 1
ATOM 742 C CA . ARG A 1 97 ? -5.723 -3.044 6.666 1.00 93.50 97 ARG A CA 1
ATOM 743 C C . ARG A 1 97 ? -5.878 -1.770 7.483 1.00 93.50 97 ARG A C 1
ATOM 745 O O . ARG A 1 97 ? -5.628 -1.783 8.679 1.00 93.50 97 ARG A O 1
ATOM 752 N N . SER A 1 98 ? -6.286 -0.661 6.867 1.00 89.19 98 SER A N 1
ATOM 753 C CA . SER A 1 98 ? -6.474 0.620 7.550 1.00 89.19 98 SER A CA 1
ATOM 754 C C . SER A 1 98 ? -7.920 1.139 7.483 1.00 89.19 98 SER A C 1
ATOM 756 O O . SER A 1 98 ? -8.123 2.311 7.141 1.00 89.19 98 SER A O 1
ATOM 758 N N . PRO A 1 99 ? -8.957 0.332 7.790 1.00 78.31 99 PRO A N 1
ATOM 759 C CA . PRO A 1 99 ? -10.349 0.749 7.628 1.00 78.31 99 PRO A CA 1
ATOM 760 C C . PRO A 1 99 ? -10.728 1.946 8.512 1.00 78.31 99 PRO A C 1
ATOM 762 O O . PRO A 1 99 ? -11.690 2.655 8.214 1.00 78.31 99 PRO A O 1
ATOM 765 N N . ARG A 1 100 ? -9.997 2.240 9.597 1.00 78.31 100 ARG A N 1
ATOM 766 C CA . ARG A 1 100 ? -10.258 3.432 10.430 1.00 78.31 100 ARG A CA 1
ATOM 767 C C . ARG A 1 100 ? -9.764 4.723 9.789 1.00 78.31 100 ARG A C 1
ATOM 769 O O . ARG A 1 100 ? -10.351 5.771 10.042 1.00 78.31 100 ARG A O 1
ATOM 776 N N . SER A 1 101 ? -8.751 4.633 8.932 1.00 73.88 101 SER A N 1
ATOM 777 C CA . SER A 1 101 ? -8.217 5.760 8.159 1.00 73.88 101 SER A CA 1
ATOM 778 C C . SER A 1 101 ? -9.057 6.085 6.922 1.00 73.88 101 SER A C 1
ATOM 780 O O . SER A 1 101 ? -8.845 7.111 6.280 1.00 73.88 101 SER A O 1
ATOM 782 N N . LEU A 1 102 ? -10.032 5.233 6.598 1.00 70.44 102 LEU A N 1
ATOM 783 C CA . LEU A 1 102 ? -10.980 5.443 5.517 1.00 70.44 102 LEU A CA 1
ATOM 784 C C . LEU A 1 102 ? -12.136 6.354 5.972 1.00 70.44 102 LEU A C 1
ATOM 786 O O . LEU A 1 102 ? -12.770 6.150 7.011 1.00 70.44 102 LEU A O 1
ATOM 790 N N . SER A 1 103 ? -12.462 7.354 5.156 1.00 65.69 103 SER A N 1
ATOM 791 C CA . SER A 1 103 ? -13.649 8.196 5.305 1.00 65.69 103 SER A CA 1
ATOM 792 C C . SER A 1 103 ? -14.950 7.368 5.294 1.00 65.69 103 SER A C 1
ATOM 794 O O . SER A 1 103 ? -15.003 6.282 4.715 1.00 65.69 103 SER A O 1
ATOM 796 N N . PRO A 1 104 ? -16.066 7.877 5.852 1.00 56.91 104 PRO A N 1
ATOM 797 C CA . PRO A 1 104 ? -17.342 7.151 5.867 1.00 56.91 104 PRO A CA 1
ATOM 798 C C . PRO A 1 104 ? -17.865 6.735 4.482 1.00 56.91 104 PRO A C 1
ATOM 800 O O . PRO A 1 104 ? -18.600 5.760 4.375 1.00 56.91 104 PRO A O 1
ATOM 803 N N . ARG A 1 105 ? -17.485 7.457 3.417 1.00 57.75 105 ARG A N 1
ATOM 804 C CA . ARG A 1 105 ? -17.813 7.091 2.030 1.00 57.75 105 ARG A CA 1
ATOM 805 C C . ARG A 1 105 ? -17.025 5.874 1.540 1.00 57.75 105 ARG A C 1
ATOM 807 O O . ARG A 1 105 ? -17.547 5.131 0.721 1.00 57.75 105 ARG A O 1
ATOM 814 N N . GLN A 1 106 ? -15.812 5.669 2.049 1.00 58.81 106 GLN A N 1
ATOM 815 C CA . GLN A 1 106 ? -14.945 4.543 1.694 1.00 58.81 106 GLN A CA 1
ATOM 816 C C . GLN A 1 106 ? -15.410 3.229 2.348 1.00 58.81 106 GLN A C 1
ATOM 818 O O . GLN A 1 106 ? -15.319 2.192 1.711 1.00 58.81 106 GLN A O 1
ATOM 823 N N . LYS A 1 107 ? 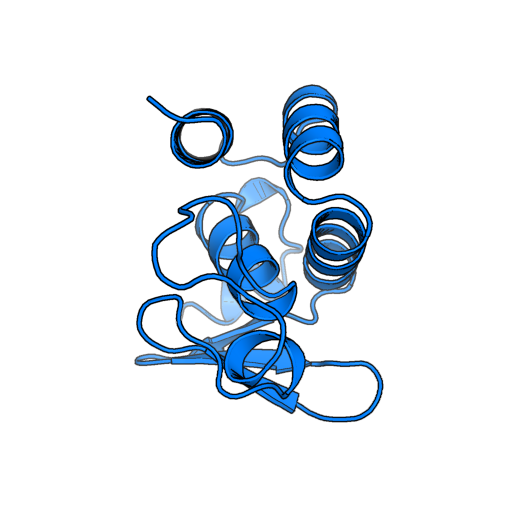-16.018 3.280 3.544 1.00 54.56 107 LYS A N 1
ATOM 824 C CA . LYS A 1 107 ? -16.569 2.093 4.242 1.00 54.56 107 LYS A CA 1
ATOM 825 C C . LYS A 1 107 ? -17.837 1.502 3.612 1.00 54.56 107 LYS A C 1
ATOM 827 O O . LYS A 1 107 ? -18.270 0.407 3.946 1.00 54.56 107 LYS A O 1
ATOM 832 N N . LEU A 1 108 ? -18.519 2.275 2.763 1.00 51.78 108 LEU A N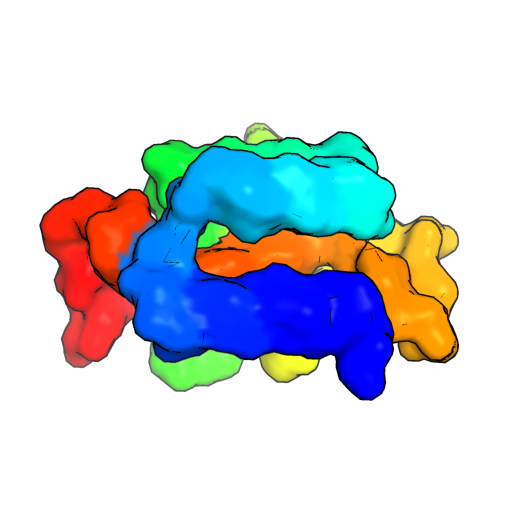 1
ATOM 833 C CA . LEU A 1 108 ? -19.791 1.877 2.147 1.00 51.78 108 LEU A CA 1
ATOM 834 C C . LEU A 1 108 ? -19.606 1.081 0.848 1.00 51.78 108 LEU A C 1
ATOM 836 O O . LEU A 1 108 ? -20.584 0.514 0.374 1.00 51.78 108 LEU A O 1
ATOM 840 N N . ALA A 1 109 ? -18.390 1.035 0.293 1.00 53.06 109 ALA A N 1
ATOM 841 C CA . ALA A 1 109 ? -18.064 0.208 -0.871 1.00 53.06 109 ALA A CA 1
ATOM 842 C C . ALA A 1 109 ? -17.920 -1.290 -0.522 1.00 53.06 109 ALA A C 1
ATOM 844 O O . ALA A 1 109 ? -17.863 -2.116 -1.422 1.00 53.06 109 ALA A O 1
ATOM 845 N N . GLU A 1 110 ? -17.926 -1.635 0.770 1.00 48.44 110 GLU A N 1
ATOM 846 C CA . GLU A 1 110 ? -17.794 -2.998 1.313 1.00 48.44 110 GLU A CA 1
ATOM 847 C C . GLU A 1 110 ? -19.152 -3.747 1.434 1.00 48.44 110 GLU A C 1
ATOM 849 O O . GLU A 1 110 ? -19.273 -4.708 2.197 1.00 48.44 110 GLU A O 1
ATOM 854 N N . LYS A 1 111 ? -20.221 -3.284 0.762 1.00 40.16 111 LYS A N 1
ATOM 855 C CA . LYS A 1 111 ? -21.591 -3.838 0.854 1.00 40.16 111 LYS A CA 1
ATOM 856 C C . LYS A 1 111 ? -22.209 -4.123 -0.506 1.00 40.16 111 LYS A C 1
ATOM 858 O O . LYS A 1 111 ? -22.869 -5.182 -0.597 1.00 40.16 111 LYS A O 1
#

Foldseek 3Di:
DDLVVVLLVVLLVPLADDPVSLVSQCVLQPPLSVLLVVQQLVVQWFDDPAWIWGQDPVGIWIAGPLDTPDPCRVPPFDP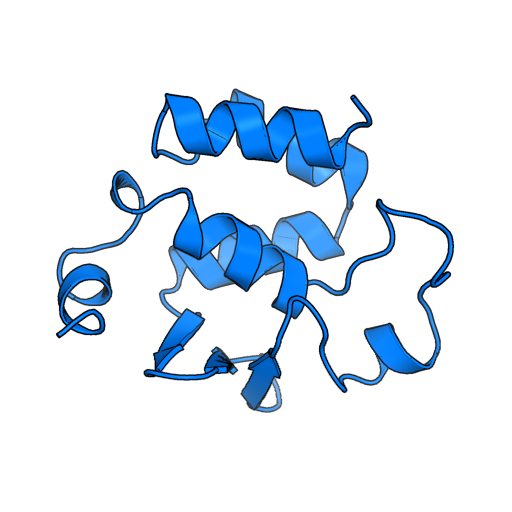P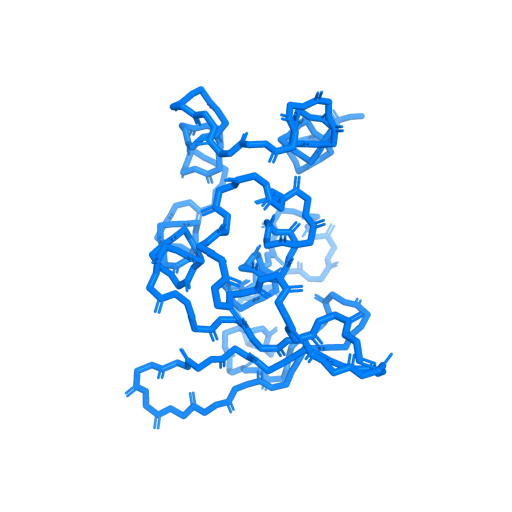DPSRHGSNSSNVSNNVSNVVSHDPVSVVSVD

Sequence (111 aa):
MNAVEEWQSALDATEELTPEIVDTILSTHGERGAKAIEAVAETRVKEYNDFTVVVGHSEEHVVEDSGCQCRDAQYNLDPDDPTARCWHALAVAIAQRSPRSLSPRQKLAEK